Protein AF-A0AA41Y2V8-F1 (afdb_monomer_lite)

Sequence (49 aa):
MSPNSGKKPPSPQLKLSGRWLEELGFNTGQPVIVTIERDKLVIEAELRF

Radius of gyration: 16.39 Å; chains: 1; bounding box: 47×27×34 Å

InterPro domains:
  IPR014944 Toxin SymE-like [PF08845] (5-45)

Organism: NCBI:txid2939450

Foldseek 3Di:
DDPDPPDDDPDDDDDDDDPVCVVLVDDPPFDWDWDADPNDTDIGGPDDD

Secondary structure (DSSP, 8-state):
--S--SPPPPPP-----STHHHHTT--TT--EEEEEETTEEEEEE----

pLDDT: mean 83.83, std 13.06, range [42.34, 97.25]

Structure (mmCIF, N/CA/C/O backbone):
data_AF-A0AA41Y2V8-F1
#
_entry.id   AF-A0AA41Y2V8-F1
#
loop_
_atom_site.group_PDB
_atom_site.id
_atom_site.type_symbol
_atom_site.label_atom_id
_atom_site.label_alt_id
_atom_site.label_comp_id
_atom_site.label_asym_id
_atom_site.label_entity_id
_atom_site.label_seq_id
_atom_site.pdbx_PDB_ins_code
_atom_site.Cartn_x
_atom_site.Cartn_y
_atom_site.Cartn_z
_atom_site.occupancy
_atom_site.B_iso_or_equiv
_atom_site.auth_seq_id
_atom_site.auth_comp_id
_atom_site.auth_asym_id
_atom_site.auth_atom_id
_atom_site.pdbx_PDB_model_num
ATOM 1 N N . MET A 1 1 ? 35.300 2.205 -21.644 1.00 42.34 1 MET A N 1
ATOM 2 C CA . MET A 1 1 ? 34.001 2.629 -21.081 1.00 42.34 1 MET A CA 1
ATOM 3 C C . MET A 1 1 ? 33.393 1.426 -20.378 1.00 42.34 1 MET A C 1
ATOM 5 O O . MET A 1 1 ? 33.010 0.491 -21.067 1.00 42.34 1 MET A O 1
ATOM 9 N N . SER A 1 2 ? 33.391 1.383 -19.045 1.00 53.25 2 SER A N 1
ATOM 10 C CA . SER A 1 2 ? 32.809 0.252 -18.305 1.00 53.25 2 SER A CA 1
ATOM 11 C C . SER A 1 2 ? 31.308 0.502 -18.104 1.00 53.25 2 SER A C 1
ATOM 13 O O . SER A 1 2 ? 30.960 1.523 -17.507 1.00 53.25 2 SER A O 1
ATOM 15 N N . PRO A 1 3 ? 30.412 -0.360 -18.617 1.00 61.81 3 PRO A N 1
ATOM 16 C CA . PRO A 1 3 ? 28.977 -0.199 -18.435 1.00 61.81 3 PRO A CA 1
ATOM 17 C C . PRO A 1 3 ? 28.642 -0.541 -16.980 1.00 61.81 3 PRO A C 1
ATOM 19 O O . PRO A 1 3 ? 29.069 -1.571 -16.475 1.00 61.81 3 PRO A O 1
ATOM 22 N N . ASN A 1 4 ? 27.890 0.322 -16.305 1.00 64.69 4 ASN A N 1
ATOM 23 C CA . ASN A 1 4 ? 27.517 0.234 -14.887 1.00 64.69 4 ASN A CA 1
ATOM 24 C C . ASN A 1 4 ? 28.625 0.590 -13.884 1.00 64.69 4 ASN A C 1
ATOM 26 O O . ASN A 1 4 ? 29.288 -0.253 -13.286 1.00 64.69 4 ASN A O 1
ATOM 30 N N . SER A 1 5 ? 28.720 1.892 -13.618 1.00 64.75 5 SER A N 1
ATOM 31 C CA . SER A 1 5 ? 29.472 2.550 -12.543 1.00 64.75 5 SER A CA 1
ATOM 32 C C . SER A 1 5 ? 29.002 2.176 -11.118 1.00 64.75 5 SER A C 1
ATOM 34 O O . SER A 1 5 ? 28.648 3.054 -10.337 1.00 64.75 5 SER A O 1
ATOM 36 N N . GLY A 1 6 ? 28.938 0.887 -10.766 1.00 62.69 6 GLY A N 1
ATOM 37 C CA . GLY A 1 6 ? 28.770 0.427 -9.377 1.00 62.69 6 GLY A CA 1
ATOM 38 C C . GLY A 1 6 ? 27.457 0.809 -8.677 1.00 62.69 6 GLY A C 1
ATOM 39 O O . GLY A 1 6 ? 27.368 0.701 -7.454 1.00 62.69 6 GLY A O 1
ATOM 40 N N . LYS A 1 7 ? 26.425 1.257 -9.407 1.00 71.38 7 LYS A N 1
ATOM 41 C CA . LYS A 1 7 ? 25.111 1.53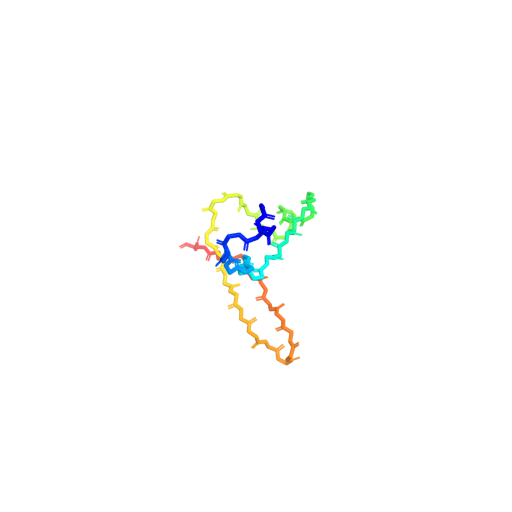7 -8.814 1.00 71.38 7 LYS A CA 1
ATOM 42 C C . LYS A 1 7 ? 24.486 0.225 -8.350 1.00 71.38 7 LYS A C 1
ATOM 44 O O . LYS A 1 7 ? 24.217 -0.655 -9.166 1.00 71.38 7 LYS A O 1
ATOM 49 N N . LYS A 1 8 ? 24.251 0.108 -7.039 1.00 70.62 8 LYS A N 1
ATOM 50 C CA . LYS A 1 8 ? 23.426 -0.968 -6.481 1.00 70.62 8 LYS A CA 1
ATOM 51 C C . LYS A 1 8 ? 22.074 -0.966 -7.205 1.00 70.62 8 LYS A C 1
ATOM 53 O O . LYS A 1 8 ? 21.568 0.123 -7.503 1.00 70.62 8 LYS A O 1
ATOM 58 N N . PRO A 1 9 ? 21.501 -2.144 -7.500 1.00 71.06 9 PRO A N 1
ATOM 59 C CA . PRO A 1 9 ? 20.152 -2.197 -8.036 1.00 71.06 9 PRO A CA 1
ATOM 60 C C . PRO A 1 9 ? 19.219 -1.427 -7.090 1.00 71.06 9 PRO A C 1
ATOM 62 O O . PRO A 1 9 ? 19.436 -1.456 -5.872 1.00 71.06 9 PRO A O 1
ATOM 65 N N . PRO A 1 10 ? 18.232 -0.689 -7.624 1.00 77.88 10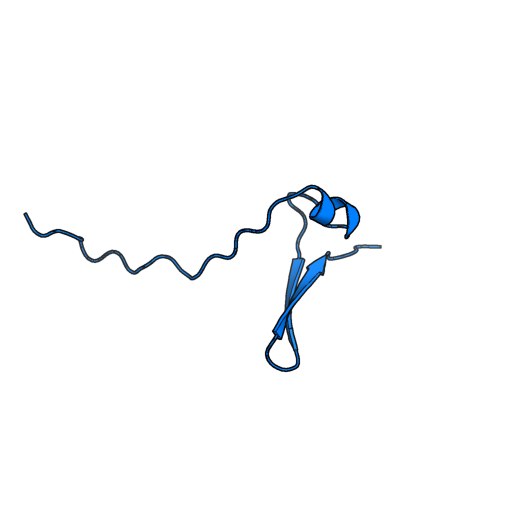 PRO A N 1
ATOM 66 C CA . PRO A 1 10 ? 17.264 -0.012 -6.778 1.00 77.88 10 PRO A CA 1
ATOM 67 C C . PRO A 1 10 ? 16.595 -1.042 -5.867 1.00 77.88 10 PRO A C 1
ATOM 69 O O . PRO A 1 10 ? 16.394 -2.193 -6.264 1.00 77.88 10 PRO A O 1
ATOM 72 N N . SER A 1 11 ? 16.258 -0.625 -4.646 1.00 83.19 11 SER A N 1
ATOM 73 C CA . SER A 1 11 ? 15.443 -1.443 -3.751 1.00 83.19 11 SER A CA 1
ATOM 74 C C . SER A 1 11 ? 14.198 -1.947 -4.493 1.00 83.19 11 SER A C 1
ATOM 76 O O . SER A 1 11 ? 13.689 -1.216 -5.351 1.00 83.19 11 SER A O 1
ATOM 78 N N . PRO A 1 12 ? 13.699 -3.159 -4.187 1.00 83.50 12 PRO A N 1
ATOM 79 C CA . PRO A 1 12 ? 12.488 -3.681 -4.807 1.00 83.50 12 PRO A CA 1
ATOM 80 C C . PRO A 1 12 ? 11.347 -2.664 -4.730 1.00 83.50 12 PRO A C 1
ATOM 82 O O . PRO A 1 12 ? 11.124 -2.056 -3.683 1.00 83.50 12 PRO A O 1
ATOM 85 N N . GLN A 1 13 ? 10.643 -2.469 -5.844 1.00 86.81 13 GLN A N 1
ATOM 86 C CA . GLN A 1 13 ? 9.516 -1.543 -5.935 1.00 86.81 13 GLN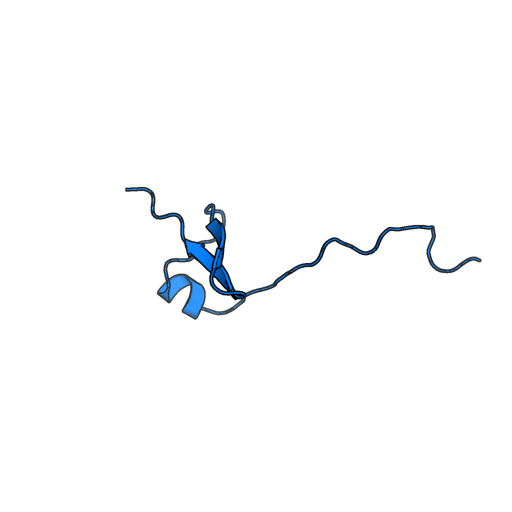 A CA 1
ATOM 87 C C . GLN A 1 13 ? 8.259 -2.308 -6.329 1.00 86.81 13 GLN A C 1
ATOM 89 O O . GLN A 1 13 ? 8.294 -3.140 -7.235 1.00 86.81 13 GLN A O 1
ATOM 94 N N . LEU A 1 14 ? 7.143 -1.979 -5.682 1.00 86.88 14 LEU A N 1
ATOM 95 C CA . LEU A 1 14 ? 5.812 -2.412 -6.085 1.00 86.88 14 LEU A CA 1
ATOM 96 C C . LEU A 1 14 ? 5.044 -1.185 -6.577 1.00 86.88 14 LEU A C 1
ATOM 98 O O . LEU A 1 14 ? 4.932 -0.195 -5.857 1.00 86.88 14 LEU A O 1
ATOM 102 N N . LYS A 1 15 ? 4.518 -1.244 -7.802 1.00 89.19 15 LYS A N 1
ATOM 103 C CA . LYS A 1 15 ? 3.662 -0.193 -8.359 1.00 89.19 15 LYS A CA 1
ATOM 104 C C . LYS A 1 15 ? 2.241 -0.722 -8.487 1.00 89.19 15 LYS A C 1
ATOM 106 O O . LYS A 1 15 ? 2.000 -1.650 -9.253 1.00 89.19 15 LYS A O 1
ATOM 111 N N . LEU A 1 16 ? 1.317 -0.108 -7.759 1.00 88.62 16 LEU A N 1
ATOM 112 C CA . LEU A 1 16 ? -0.116 -0.375 -7.847 1.00 88.62 16 LEU A CA 1
ATOM 113 C C . LEU A 1 16 ? -0.787 0.796 -8.572 1.00 88.62 16 LEU A C 1
ATOM 115 O O . LEU A 1 16 ? -0.426 1.952 -8.354 1.00 88.62 16 LEU A O 1
ATOM 119 N N . SER A 1 17 ? -1.730 0.508 -9.467 1.00 89.69 17 SER A N 1
ATOM 120 C CA . SER A 1 17 ? -2.445 1.534 -10.233 1.00 89.69 17 SER A CA 1
ATOM 121 C C . SER A 1 17 ? -3.875 1.111 -10.550 1.00 89.69 17 SER A C 1
ATOM 123 O O . SER A 1 17 ? -4.130 -0.066 -10.812 1.00 89.69 17 SER A O 1
ATOM 125 N N . GLY A 1 18 ? -4.780 2.088 -10.607 1.00 91.12 18 GLY A N 1
ATOM 126 C CA . GLY A 1 18 ? -6.183 1.912 -10.984 1.00 91.12 18 GLY A CA 1
ATOM 127 C C . GLY A 1 18 ? -7.134 2.572 -9.986 1.00 91.12 18 GLY A C 1
ATOM 128 O O . GLY A 1 18 ? -6.754 2.822 -8.847 1.00 91.12 18 GLY A O 1
ATOM 129 N N . ARG A 1 19 ? -8.374 2.841 -10.419 1.00 91.06 19 ARG A N 1
ATOM 130 C CA . ARG A 1 19 ? -9.412 3.467 -9.573 1.00 91.06 19 ARG A CA 1
ATOM 131 C C . ARG A 1 19 ? -9.857 2.583 -8.405 1.00 91.06 19 ARG A C 1
ATOM 133 O O . ARG A 1 19 ? -10.254 3.105 -7.375 1.00 91.06 19 ARG A O 1
ATOM 140 N N . TRP A 1 20 ? -9.696 1.265 -8.538 1.00 93.31 20 TRP A N 1
ATOM 141 C CA . TRP A 1 20 ? -10.008 0.296 -7.484 1.00 93.31 20 TRP A CA 1
ATOM 142 C C . TRP A 1 20 ? -9.243 0.562 -6.177 1.00 93.31 20 TRP A C 1
ATOM 144 O O . TRP A 1 20 ? -9.702 0.173 -5.113 1.00 93.31 20 TRP A O 1
ATOM 154 N N . LEU A 1 21 ? -8.089 1.239 -6.230 1.00 91.94 21 LEU A N 1
ATOM 155 C CA . LEU A 1 21 ? -7.352 1.633 -5.029 1.00 91.94 21 LEU A CA 1
ATOM 156 C C . LEU A 1 21 ? -8.153 2.635 -4.189 1.00 91.94 21 LEU A C 1
ATOM 158 O O . LEU A 1 21 ? -8.291 2.433 -2.987 1.00 91.94 21 LEU A O 1
ATOM 162 N N . GLU A 1 22 ? -8.732 3.658 -4.818 1.00 90.94 22 GLU A N 1
ATOM 163 C CA . GLU A 1 22 ? -9.596 4.636 -4.141 1.00 90.94 22 GLU A CA 1
ATOM 164 C C . GLU A 1 22 ? -10.867 3.968 -3.602 1.00 90.94 22 GLU A C 1
ATOM 166 O O . GLU A 1 22 ? -11.272 4.235 -2.473 1.00 90.94 22 GLU A O 1
ATOM 171 N N . GLU A 1 23 ? -11.448 3.030 -4.359 1.00 91.44 23 GLU A N 1
ATOM 172 C CA . GLU A 1 23 ? -12.611 2.234 -3.929 1.00 91.44 23 GLU A CA 1
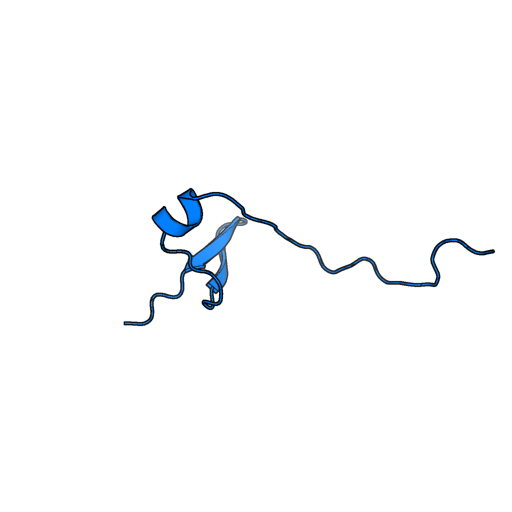ATOM 173 C C . GLU A 1 23 ? -12.312 1.363 -2.694 1.00 91.44 23 GLU A C 1
ATOM 175 O O . GLU A 1 23 ? -13.206 1.108 -1.889 1.00 91.44 23 GLU A O 1
ATOM 180 N N . LEU A 1 24 ? -11.055 0.942 -2.512 1.00 90.56 24 LEU A N 1
ATOM 181 C CA . LEU A 1 24 ? -10.570 0.2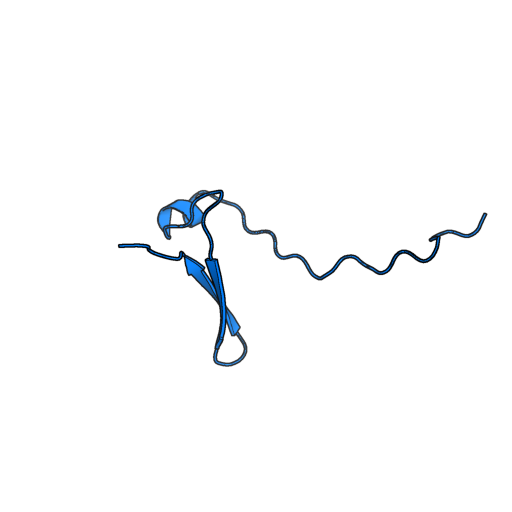40 -1.317 1.00 90.56 24 LEU A CA 1
ATOM 182 C C . LEU A 1 24 ? -10.104 1.183 -0.191 1.00 90.56 24 LEU A C 1
ATOM 184 O O . LEU A 1 24 ? -9.586 0.713 0.821 1.00 90.56 24 LEU A O 1
ATOM 188 N N . GLY A 1 25 ? -10.267 2.500 -0.343 1.00 90.31 25 GLY A N 1
ATOM 189 C CA . GLY A 1 25 ? -9.887 3.496 0.663 1.00 90.31 25 GLY A CA 1
ATOM 190 C C . GLY A 1 25 ? -8.431 3.965 0.583 1.00 90.31 25 GLY A C 1
ATOM 191 O O . GLY A 1 25 ? -7.936 4.605 1.515 1.00 90.31 25 GLY A O 1
ATOM 192 N N . PHE A 1 26 ? -7.720 3.673 -0.511 1.00 91.75 26 PHE A N 1
ATOM 193 C CA . PHE A 1 26 ? -6.382 4.213 -0.735 1.00 91.75 26 PHE A CA 1
ATOM 194 C C . PHE A 1 26 ? -6.411 5.627 -1.319 1.00 91.75 26 PHE A C 1
ATOM 196 O O . PHE A 1 26 ? -7.006 5.856 -2.365 1.00 91.75 26 PHE A O 1
ATOM 203 N N . ASN A 1 27 ? -5.685 6.557 -0.699 1.00 90.19 27 ASN A N 1
ATOM 204 C CA . ASN A 1 27 ? -5.519 7.929 -1.182 1.00 90.19 27 ASN A CA 1
ATOM 205 C C . ASN A 1 27 ? -4.046 8.263 -1.427 1.00 90.19 27 ASN A C 1
ATOM 207 O O . ASN A 1 27 ? -3.136 7.695 -0.820 1.00 90.19 27 ASN A O 1
ATOM 211 N N . THR A 1 28 ? -3.790 9.229 -2.307 1.00 87.25 28 THR A N 1
ATOM 212 C CA . THR A 1 28 ? -2.423 9.708 -2.542 1.00 87.25 28 THR A CA 1
ATOM 213 C C . THR A 1 28 ? -1.911 10.483 -1.327 1.00 87.25 28 THR A C 1
ATOM 215 O O . THR A 1 28 ? -2.615 11.327 -0.782 1.00 87.25 28 THR A O 1
ATOM 218 N N . GLY A 1 29 ? -0.665 10.222 -0.921 1.00 85.88 29 GLY A N 1
ATOM 219 C CA . GLY A 1 29 ? -0.004 10.936 0.177 1.00 85.88 29 GLY A CA 1
ATOM 220 C C . GLY A 1 29 ? -0.383 10.458 1.581 1.00 85.88 29 GLY A C 1
ATOM 221 O O . GLY A 1 29 ? 0.185 10.961 2.549 1.00 85.88 29 GLY A O 1
ATOM 222 N N . GLN A 1 30 ? -1.288 9.483 1.710 1.00 88.94 30 GLN A N 1
ATOM 223 C CA . GLN A 1 30 ? -1.596 8.882 3.005 1.00 88.94 30 GLN A CA 1
ATOM 224 C C . GLN A 1 30 ? -0.554 7.815 3.387 1.00 88.94 30 GLN A C 1
ATOM 226 O O . GLN A 1 30 ? -0.055 7.101 2.507 1.00 88.94 30 GLN A O 1
ATOM 231 N N . PRO A 1 31 ? -0.237 7.657 4.680 1.00 89.69 31 PRO A N 1
ATOM 232 C CA . PRO A 1 31 ? 0.530 6.512 5.149 1.00 89.69 31 PRO A CA 1
ATOM 233 C C . PRO A 1 31 ? -0.237 5.200 4.943 1.00 89.69 31 PRO A C 1
ATOM 235 O O . PRO A 1 31 ? -1.467 5.157 4.980 1.00 89.69 31 PRO A O 1
ATOM 238 N N . VAL A 1 32 ? 0.503 4.114 4.738 1.00 91.75 32 VAL A N 1
ATOM 239 C CA . VAL A 1 32 ? -0.043 2.755 4.645 1.00 91.75 32 VAL A CA 1
ATOM 240 C C . VAL A 1 32 ? 0.720 1.838 5.584 1.00 91.75 32 VAL A C 1
ATOM 242 O O . VAL A 1 32 ? 1.905 2.056 5.853 1.00 91.75 32 VAL A O 1
ATOM 245 N N . ILE A 1 33 ? 0.043 0.799 6.055 1.00 93.00 33 ILE A N 1
ATOM 246 C CA . ILE A 1 33 ? 0.656 -0.261 6.848 1.00 93.00 33 ILE A CA 1
ATOM 247 C C . ILE A 1 33 ? 1.043 -1.383 5.891 1.00 93.00 33 ILE A C 1
ATOM 249 O O . ILE A 1 33 ? 0.244 -1.793 5.051 1.00 93.00 33 ILE A O 1
ATOM 253 N N . VAL A 1 34 ? 2.287 -1.851 5.995 1.00 92.75 34 VAL A N 1
ATOM 254 C CA . VAL A 1 34 ? 2.812 -2.947 5.178 1.00 92.75 34 VAL A CA 1
ATOM 255 C C . VAL A 1 34 ? 3.334 -4.033 6.106 1.00 92.75 34 VAL A C 1
ATOM 257 O O . VAL A 1 34 ? 4.312 -3.821 6.823 1.00 92.75 34 VAL A O 1
ATOM 260 N N . THR A 1 35 ? 2.689 -5.195 6.088 1.00 95.50 35 THR A N 1
ATOM 261 C CA . THR A 1 35 ? 3.017 -6.338 6.950 1.00 95.50 35 THR A CA 1
ATOM 262 C C . THR A 1 35 ? 3.155 -7.620 6.139 1.00 95.50 35 THR A C 1
ATOM 264 O O . THR A 1 35 ? 2.780 -7.696 4.967 1.00 95.50 35 THR A O 1
ATOM 267 N N . ILE A 1 36 ? 3.741 -8.640 6.767 1.00 96.69 36 ILE A N 1
ATOM 268 C CA . ILE A 1 36 ? 3.760 -10.000 6.237 1.00 96.69 36 ILE A CA 1
ATOM 269 C C . ILE A 1 36 ? 2.810 -10.843 7.079 1.00 96.69 36 ILE A C 1
ATOM 271 O O . ILE A 1 36 ? 3.030 -11.010 8.277 1.00 96.69 36 ILE A O 1
ATOM 275 N N . GLU A 1 37 ? 1.795 -11.414 6.442 1.00 97.25 37 GLU A N 1
ATOM 276 C CA . GLU A 1 37 ? 0.861 -12.342 7.071 1.00 97.25 37 GLU A CA 1
ATOM 277 C C . GLU A 1 37 ? 0.738 -13.615 6.244 1.00 97.25 37 GLU A C 1
ATOM 279 O O . GLU A 1 37 ? 0.380 -13.562 5.069 1.00 97.25 37 GLU A O 1
ATOM 284 N N . ARG A 1 38 ? 0.991 -14.780 6.860 1.00 95.56 38 ARG A N 1
ATOM 285 C CA . ARG A 1 38 ? 0.839 -16.098 6.207 1.00 95.56 38 ARG A CA 1
ATOM 286 C C . ARG A 1 38 ? 1.508 -16.140 4.821 1.00 95.56 38 ARG A C 1
ATOM 288 O O . ARG A 1 38 ? 0.875 -16.521 3.837 1.00 95.56 38 ARG A O 1
ATOM 295 N N . ASP A 1 39 ? 2.754 -15.666 4.757 1.00 95.50 39 ASP A N 1
ATOM 296 C CA . ASP A 1 39 ? 3.574 -15.566 3.539 1.00 95.50 39 ASP A CA 1
ATOM 297 C C . ASP A 1 39 ? 3.030 -14.620 2.451 1.00 95.50 39 ASP A C 1
ATOM 299 O O . ASP A 1 39 ? 3.418 -14.699 1.285 1.00 95.50 39 ASP A O 1
ATOM 303 N N . LYS A 1 40 ? 2.145 -13.687 2.821 1.00 95.62 40 LYS A N 1
ATOM 304 C CA . LYS A 1 40 ? 1.603 -12.653 1.933 1.00 95.62 40 LYS A CA 1
ATOM 305 C C . LYS A 1 40 ? 2.008 -11.269 2.416 1.00 95.62 40 LYS A C 1
ATOM 307 O O . LYS A 1 40 ? 1.941 -10.984 3.607 1.00 95.62 40 LYS A O 1
ATOM 312 N N . LEU A 1 41 ? 2.379 -10.402 1.477 1.00 93.81 41 LEU A N 1
ATOM 313 C CA . LEU A 1 41 ? 2.494 -8.971 1.736 1.00 93.81 41 LEU A CA 1
ATOM 314 C C . LEU A 1 41 ? 1.083 -8.383 1.814 1.00 93.81 41 LEU A C 1
ATOM 316 O O . LEU A 1 41 ? 0.347 -8.423 0.826 1.00 93.81 41 LEU A O 1
ATOM 320 N N . VAL A 1 42 ? 0.717 -7.862 2.976 1.00 94.56 42 VAL A N 1
ATOM 321 C CA . VAL A 1 42 ? -0.565 -7.199 3.212 1.00 94.56 42 VAL A CA 1
ATOM 322 C C . VAL A 1 42 ? -0.311 -5.697 3.265 1.00 94.56 42 VAL A C 1
ATOM 324 O O . VAL A 1 42 ? 0.621 -5.240 3.927 1.00 94.56 42 VAL A O 1
ATOM 327 N N . ILE A 1 43 ? -1.099 -4.941 2.500 1.00 93.88 43 ILE A N 1
ATOM 328 C CA . ILE A 1 43 ? -1.036 -3.480 2.439 1.00 93.88 43 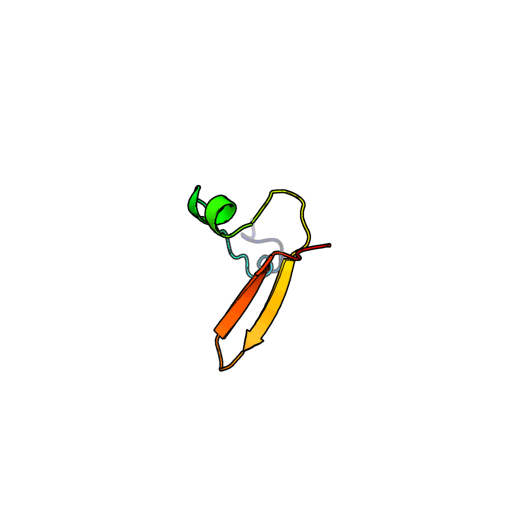ILE A CA 1
ATOM 329 C C . ILE A 1 43 ? -2.408 -2.961 2.842 1.00 93.88 43 ILE A C 1
ATOM 331 O O . ILE A 1 43 ? -3.397 -3.281 2.184 1.00 93.88 43 ILE A O 1
ATOM 335 N N . GLU A 1 44 ? -2.457 -2.155 3.893 1.00 93.06 44 GLU A N 1
ATOM 336 C CA . GLU A 1 44 ? -3.696 -1.607 4.444 1.00 93.06 44 GLU A CA 1
ATOM 337 C C . GLU A 1 44 ? -3.643 -0.079 4.457 1.00 93.06 44 GLU A C 1
ATOM 339 O O . GLU A 1 44 ? -2.604 0.528 4.741 1.00 93.06 44 GLU A O 1
ATOM 344 N N . ALA A 1 45 ? -4.772 0.554 4.134 1.00 90.88 45 ALA A N 1
ATOM 345 C CA . ALA A 1 45 ? -4.925 1.994 4.275 1.00 90.88 45 ALA A CA 1
ATOM 346 C C . ALA A 1 45 ? -4.973 2.357 5.767 1.00 90.88 45 ALA A C 1
ATOM 348 O O . ALA A 1 45 ? -5.768 1.793 6.520 1.00 90.88 45 ALA A O 1
ATOM 349 N N . GLU A 1 46 ? -4.137 3.303 6.204 1.00 81.62 46 GLU A N 1
ATOM 350 C CA . GLU A 1 46 ? -4.200 3.807 7.576 1.00 81.62 46 GLU A CA 1
ATOM 351 C C . GLU A 1 46 ? -5.448 4.693 7.729 1.00 81.62 46 GLU A C 1
ATOM 353 O O . GLU A 1 46 ? -5.443 5.874 7.382 1.00 81.62 46 GLU A O 1
ATOM 358 N N . LEU A 1 47 ? -6.541 4.119 8.239 1.00 70.50 47 LEU A N 1
ATOM 359 C CA . LEU A 1 47 ? -7.735 4.878 8.607 1.00 70.50 47 LEU A CA 1
ATOM 360 C C . LEU A 1 47 ? -7.472 5.600 9.933 1.00 70.50 47 LEU A C 1
ATOM 362 O O . LEU A 1 47 ? -7.524 5.002 11.007 1.00 70.50 47 LEU A O 1
ATOM 366 N N . ARG A 1 48 ? -7.173 6.898 9.859 1.00 63.97 48 ARG A N 1
ATOM 367 C CA . ARG A 1 48 ? -7.135 7.772 11.038 1.00 63.97 48 ARG A CA 1
ATOM 368 C C . ARG A 1 48 ? -8.562 8.241 11.328 1.00 63.97 48 ARG A C 1
ATOM 370 O O . ARG A 1 48 ? -9.114 8.998 10.532 1.00 63.97 48 ARG A O 1
ATOM 377 N N . PHE A 1 49 ? -9.150 7.743 12.415 1.00 58.81 49 PHE A N 1
ATOM 378 C CA . PHE A 1 49 ? -10.415 8.236 12.972 1.00 58.81 49 PHE A CA 1
ATOM 379 C C . PHE A 1 49 ? -10.197 9.503 13.801 1.00 58.81 49 PHE A C 1
ATOM 381 O O . PHE A 1 49 ? -9.124 9.604 14.443 1.00 58.81 49 PHE A O 1
#